Protein AF-A0A961XBD4-F1 (afdb_monomer_lite)

Foldseek 3Di:
DDDDPVRVVPDDPVVVVVVCCVVPNPDPDDDDDPVNVVVVCVVPPDDCPVVPPD

Structure (mmCIF, N/CA/C/O backbone):
data_AF-A0A961XBD4-F1
#
_entry.id   AF-A0A961XBD4-F1
#
loop_
_atom_site.group_PDB
_atom_site.id
_atom_site.type_symbol
_atom_site.label_atom_id
_atom_site.label_alt_id
_atom_site.label_comp_id
_atom_site.label_asym_id
_atom_site.label_entity_id
_atom_site.label_seq_id
_atom_site.pdbx_PDB_ins_code
_atom_site.Cartn_x
_atom_site.Cartn_y
_atom_site.Cartn_z
_atom_site.occupancy
_atom_site.B_iso_or_equiv
_atom_site.auth_seq_id
_atom_site.auth_comp_id
_atom_site.auth_asym_id
_atom_site.auth_atom_id
_atom_site.pdbx_PDB_model_num
ATOM 1 N N . MET A 1 1 ? 0.014 2.579 -7.919 1.00 64.25 1 MET A N 1
ATOM 2 C CA . MET A 1 1 ? -0.258 1.483 -8.871 1.00 64.25 1 MET A CA 1
ATOM 3 C C . MET A 1 1 ? -1.773 1.343 -8.998 1.00 64.25 1 MET A C 1
ATOM 5 O O . MET A 1 1 ? -2.422 1.271 -7.967 1.00 64.25 1 MET A O 1
ATOM 9 N N . ARG A 1 2 ? -2.354 1.434 -10.203 1.00 77.94 2 ARG A N 1
ATOM 10 C CA . ARG A 1 2 ? -3.821 1.468 -10.420 1.00 77.94 2 ARG A CA 1
ATOM 11 C C . ARG A 1 2 ? -4.327 0.129 -10.969 1.00 77.94 2 ARG A C 1
ATOM 13 O O . ARG A 1 2 ? -4.849 0.079 -12.076 1.00 77.94 2 ARG A O 1
ATOM 20 N N . LEU A 1 3 ? -4.105 -0.950 -10.225 1.00 85.94 3 LEU A N 1
ATOM 21 C CA . LEU A 1 3 ? -4.638 -2.269 -10.571 1.00 85.94 3 LEU A CA 1
ATOM 22 C C . LEU A 1 3 ? -6.060 -2.416 -10.034 1.00 85.94 3 LEU A C 1
ATOM 24 O O . LEU A 1 3 ? -6.362 -1.910 -8.951 1.00 85.94 3 LEU A O 1
ATOM 28 N N . SER A 1 4 ? -6.920 -3.121 -10.772 1.00 90.19 4 SER A N 1
ATOM 29 C CA . SER A 1 4 ? -8.185 -3.566 -10.195 1.00 90.19 4 SER A CA 1
ATOM 30 C C . SER A 1 4 ? -7.905 -4.609 -9.099 1.00 90.19 4 SER A C 1
ATOM 32 O O . SER A 1 4 ? -6.911 -5.338 -9.198 1.00 90.19 4 SER A O 1
ATOM 34 N N . PRO A 1 5 ? -8.758 -4.736 -8.065 1.00 90.56 5 PRO A N 1
ATOM 35 C CA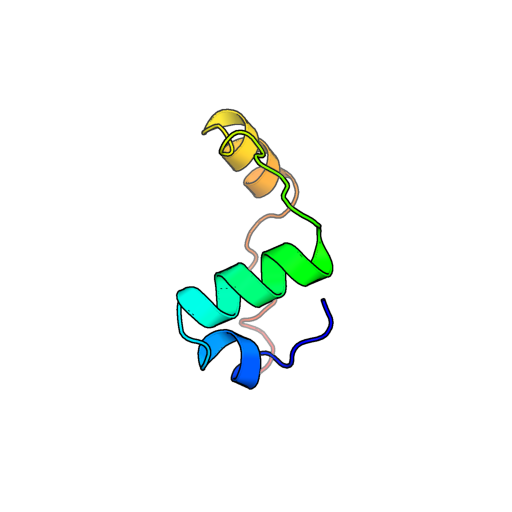 . PRO A 1 5 ? -8.577 -5.763 -7.039 1.00 90.56 5 PRO A CA 1
ATOM 36 C C . PRO A 1 5 ? -8.493 -7.179 -7.620 1.00 90.56 5 PRO A C 1
ATOM 38 O O . PRO A 1 5 ? -7.695 -7.990 -7.163 1.00 90.56 5 PRO A O 1
ATOM 41 N N . LYS A 1 6 ? -9.280 -7.467 -8.664 1.00 93.25 6 LYS A N 1
ATOM 42 C CA . LYS A 1 6 ? -9.276 -8.770 -9.337 1.00 93.25 6 LYS A CA 1
ATOM 43 C C . LYS A 1 6 ? -7.921 -9.068 -9.976 1.00 93.25 6 LYS A C 1
ATOM 45 O O . LYS A 1 6 ? -7.392 -10.156 -9.779 1.00 93.25 6 LYS A O 1
ATOM 50 N N . ASP A 1 7 ? -7.367 -8.107 -10.710 1.00 92.12 7 ASP A N 1
ATOM 51 C CA . ASP A 1 7 ? -6.080 -8.290 -11.386 1.00 92.12 7 ASP A CA 1
ATOM 52 C C . ASP A 1 7 ? -4.943 -8.400 -10.370 1.00 92.12 7 ASP A C 1
ATOM 54 O O . ASP A 1 7 ? -4.022 -9.188 -10.556 1.00 92.12 7 ASP A O 1
ATOM 58 N N . PHE A 1 8 ? -5.036 -7.662 -9.260 1.00 92.44 8 PHE A N 1
ATOM 59 C CA . PHE A 1 8 ? -4.077 -7.759 -8.166 1.00 92.44 8 PHE A CA 1
ATOM 60 C C . PHE A 1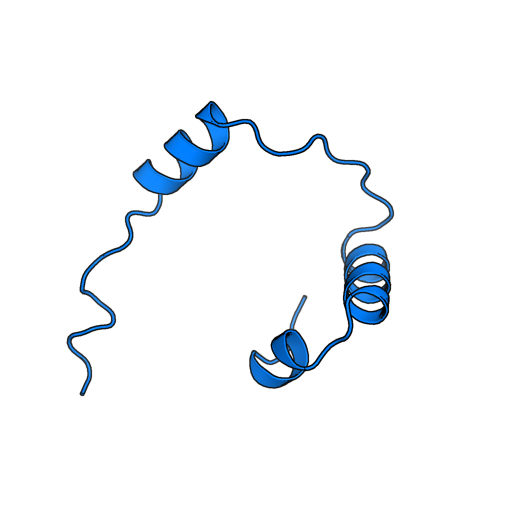 8 ? -4.013 -9.172 -7.575 1.00 92.44 8 PHE A C 1
ATOM 62 O O . PHE A 1 8 ? -2.930 -9.740 -7.461 1.00 92.44 8 PHE A O 1
ATOM 69 N N . TRP A 1 9 ? -5.167 -9.756 -7.244 1.00 92.50 9 TRP A N 1
ATOM 70 C CA . TRP A 1 9 ? -5.234 -11.076 -6.610 1.00 92.50 9 TRP A CA 1
ATOM 71 C C . TRP A 1 9 ? -5.006 -12.251 -7.563 1.00 92.50 9 TRP A C 1
ATOM 73 O O . TRP A 1 9 ? -4.720 -13.353 -7.104 1.00 92.50 9 TRP A O 1
ATOM 83 N N . ALA A 1 10 ? -5.125 -12.037 -8.873 1.00 95.31 10 ALA A N 1
ATOM 84 C CA . ALA A 1 10 ? -4.862 -13.068 -9.874 1.00 95.31 10 ALA A CA 1
ATOM 85 C C . ALA A 1 10 ? -3.371 -13.216 -10.226 1.00 95.31 10 ALA A C 1
ATOM 87 O O . ALA A 1 10 ? -2.995 -14.215 -10.839 1.00 95.31 10 ALA A O 1
ATOM 88 N N . MET A 1 11 ? -2.530 -12.237 -9.875 1.00 95.62 11 MET A N 1
ATOM 89 C CA . MET A 1 11 ? -1.113 -12.254 -10.233 1.00 95.62 11 MET A CA 1
ATOM 90 C C . MET A 1 11 ? -0.328 -13.332 -9.493 1.00 95.62 11 MET A C 1
ATOM 92 O O . MET A 1 11 ? -0.521 -13.602 -8.306 1.00 95.62 11 MET A O 1
ATOM 96 N N . THR A 1 12 ? 0.655 -13.883 -10.193 1.00 96.00 12 THR A N 1
ATOM 97 C CA . THR A 1 12 ? 1.690 -14.708 -9.578 1.00 96.00 12 THR A CA 1
ATOM 98 C C . THR A 1 12 ? 2.678 -13.845 -8.778 1.00 96.00 12 THR A C 1
ATOM 100 O O . THR A 1 12 ? 2.869 -12.665 -9.086 1.00 96.00 12 THR A O 1
ATOM 103 N N . PRO A 1 13 ? 3.404 -14.419 -7.799 1.00 92.06 13 PRO A N 1
ATOM 104 C CA . PRO A 1 13 ? 4.434 -13.684 -7.061 1.00 92.06 13 PRO A CA 1
ATOM 105 C C . PRO A 1 13 ? 5.511 -13.042 -7.952 1.00 92.06 13 PRO A C 1
ATOM 107 O O . PRO A 1 13 ? 6.005 -11.965 -7.635 1.00 92.06 13 PRO A O 1
ATOM 110 N N . ARG A 1 14 ? 5.858 -13.674 -9.084 1.00 94.06 14 ARG A N 1
ATOM 111 C CA . ARG A 1 14 ? 6.848 -13.138 -10.038 1.00 94.06 14 ARG A CA 1
ATOM 112 C C . ARG A 1 14 ? 6.323 -11.917 -10.789 1.00 94.06 14 ARG A C 1
ATOM 114 O O . ARG A 1 14 ? 7.071 -10.975 -11.024 1.00 94.06 14 ARG A O 1
ATOM 121 N N . GLU A 1 15 ? 5.051 -11.939 -11.174 1.00 94.31 15 GLU A N 1
ATOM 122 C CA . GLU A 1 15 ? 4.403 -10.794 -11.818 1.00 94.31 15 GLU A CA 1
ATOM 123 C C . GLU A 1 15 ? 4.231 -9.647 -10.827 1.00 94.31 15 GLU A C 1
ATOM 125 O O . GLU A 1 15 ? 4.527 -8.506 -11.172 1.00 94.31 15 GLU A O 1
ATOM 130 N N . LEU A 1 16 ? 3.841 -9.949 -9.584 1.00 91.12 16 LEU A N 1
ATOM 131 C CA . LEU A 1 16 ? 3.755 -8.956 -8.520 1.00 91.12 16 LEU A CA 1
ATOM 132 C C . LEU A 1 16 ? 5.109 -8.271 -8.287 1.00 91.12 16 LEU A C 1
ATOM 134 O O . LEU A 1 16 ? 5.163 -7.046 -8.254 1.00 91.12 16 LEU A O 1
ATOM 138 N N . ASP A 1 17 ? 6.200 -9.034 -8.185 1.00 90.06 17 ASP A N 1
ATOM 139 C CA . ASP A 1 17 ? 7.555 -8.492 -8.018 1.00 90.06 17 ASP A CA 1
ATOM 140 C C . ASP A 1 17 ? 7.965 -7.561 -9.172 1.00 90.06 17 ASP A C 1
ATOM 142 O O . ASP A 1 17 ? 8.405 -6.429 -8.943 1.00 90.06 17 ASP A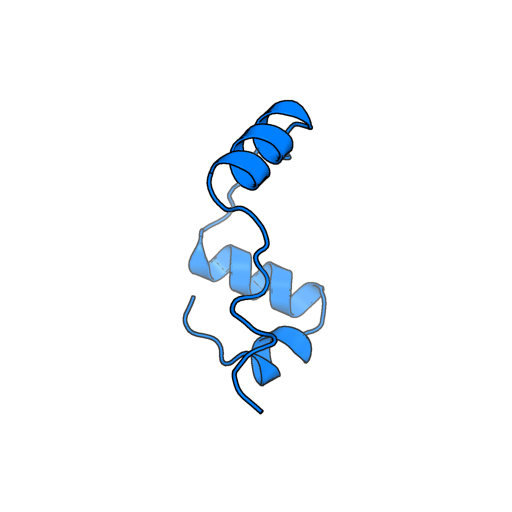 O 1
ATOM 146 N N . ALA A 1 18 ? 7.737 -7.983 -10.420 1.00 91.06 18 ALA A N 1
ATOM 147 C CA . ALA A 1 18 ? 8.017 -7.161 -11.596 1.00 91.06 18 ALA A CA 1
ATOM 148 C C . ALA A 1 18 ? 7.186 -5.868 -11.599 1.00 91.06 18 ALA A C 1
ATOM 150 O O . ALA A 1 18 ? 7.686 -4.785 -11.912 1.00 91.06 18 ALA A O 1
ATOM 151 N N . ALA A 1 19 ? 5.915 -5.970 -11.219 1.00 90.31 19 ALA A N 1
ATOM 152 C CA . ALA A 1 19 ? 4.990 -4.856 -11.235 1.00 90.31 19 ALA A CA 1
ATOM 153 C C . ALA A 1 19 ? 5.282 -3.854 -10.093 1.00 90.31 19 ALA A C 1
ATOM 155 O O . ALA A 1 19 ? 5.225 -2.641 -10.313 1.00 90.31 19 ALA A O 1
ATOM 156 N N . LEU A 1 20 ? 5.698 -4.334 -8.914 1.00 88.81 20 LEU A N 1
ATOM 157 C CA . LEU A 1 20 ? 6.221 -3.507 -7.819 1.00 88.81 20 LEU A CA 1
ATOM 158 C C . LEU A 1 20 ? 7.537 -2.822 -8.208 1.00 88.81 20 LEU A C 1
ATOM 160 O O . LEU A 1 20 ? 7.671 -1.610 -8.026 1.00 88.81 20 LEU A O 1
ATOM 164 N N . SER A 1 21 ? 8.470 -3.566 -8.806 1.00 89.19 21 SER A N 1
ATOM 165 C CA . SER A 1 21 ? 9.756 -3.042 -9.281 1.00 89.19 21 SER A CA 1
ATOM 166 C C . SER A 1 21 ? 9.583 -1.955 -10.344 1.00 89.19 21 SER A C 1
ATOM 168 O O . SER A 1 21 ? 10.282 -0.944 -10.310 1.00 89.19 21 SER A O 1
ATOM 170 N N . GLY A 1 22 ? 8.632 -2.117 -11.268 1.00 89.38 22 GLY A N 1
ATOM 171 C CA . GLY A 1 22 ? 8.312 -1.102 -12.274 1.00 89.38 22 GLY A CA 1
ATOM 172 C C . GLY A 1 22 ? 7.618 0.134 -11.692 1.00 89.38 22 GLY A C 1
ATOM 173 O O . GLY A 1 22 ? 7.900 1.254 -12.111 1.00 89.38 22 GLY A O 1
ATOM 174 N N . ALA A 1 23 ? 6.728 -0.044 -10.712 1.0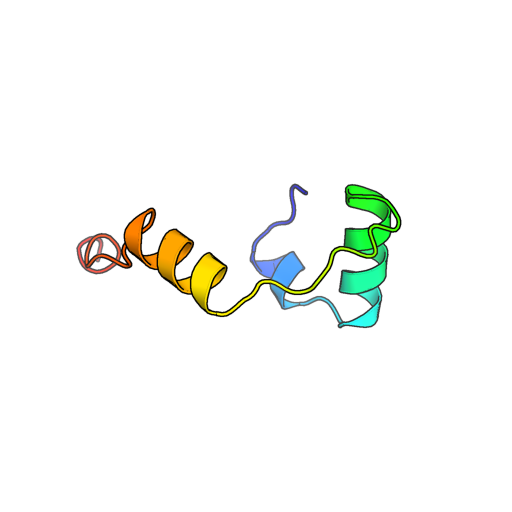0 88.25 23 ALA A N 1
ATOM 175 C CA . ALA A 1 23 ? 5.960 1.056 -10.127 1.00 88.25 23 ALA A CA 1
ATOM 176 C C . ALA A 1 23 ? 6.763 1.904 -9.128 1.00 88.25 23 ALA A C 1
ATOM 178 O O . ALA A 1 23 ? 6.530 3.109 -9.021 1.00 88.25 23 ALA A O 1
ATOM 179 N N . PHE A 1 24 ? 7.670 1.282 -8.375 1.00 85.62 24 PHE A N 1
ATOM 180 C CA . PHE A 1 24 ? 8.369 1.920 -7.255 1.00 85.62 24 PHE A CA 1
ATOM 181 C C . PHE A 1 24 ? 9.897 1.944 -7.409 1.00 85.62 24 PHE A C 1
ATOM 183 O O . PHE A 1 24 ? 10.580 2.509 -6.551 1.00 85.62 24 PHE A O 1
ATOM 190 N N . GLY A 1 25 ? 10.428 1.372 -8.493 1.00 85.25 25 GLY A N 1
ATOM 191 C CA . GLY A 1 25 ? 11.856 1.122 -8.672 1.00 85.25 25 GLY A CA 1
ATOM 192 C C . GLY A 1 25 ? 12.348 -0.055 -7.824 1.00 85.25 25 GLY A C 1
ATOM 193 O O . GLY A 1 25 ? 11.604 -0.645 -7.041 1.00 85.25 25 GLY A O 1
ATOM 194 N N . HIS A 1 26 ? 13.638 -0.379 -7.940 1.00 73.56 26 HIS A N 1
ATOM 195 C CA . HIS A 1 26 ? 14.289 -1.329 -7.034 1.00 73.56 26 HIS A CA 1
ATOM 196 C C . HIS A 1 26 ? 14.489 -0.670 -5.664 1.00 73.56 26 HIS A C 1
ATOM 198 O O . HIS A 1 26 ? 15.528 -0.071 -5.387 1.00 73.56 26 HIS A O 1
ATOM 204 N N . ARG A 1 27 ? 13.475 -0.741 -4.802 1.00 64.88 27 ARG A N 1
ATOM 205 C CA . ARG A 1 27 ? 13.589 -0.334 -3.399 1.00 64.88 27 ARG A CA 1
ATOM 206 C C . ARG A 1 27 ? 13.842 -1.559 -2.534 1.00 64.88 27 ARG A C 1
ATOM 208 O O . ARG A 1 27 ? 12.911 -2.270 -2.176 1.00 64.88 27 ARG A O 1
ATOM 215 N N . ALA A 1 28 ? 15.094 -1.751 -2.130 1.00 64.00 28 ALA A N 1
ATOM 216 C CA . ALA A 1 28 ? 15.430 -2.596 -0.989 1.00 64.00 28 ALA A CA 1
ATOM 217 C C . ALA A 1 28 ? 15.084 -1.837 0.307 1.00 64.00 28 ALA A C 1
ATOM 219 O O . ALA A 1 28 ? 15.956 -1.315 0.998 1.00 64.00 28 ALA A O 1
ATOM 220 N N . GLY A 1 29 ? 13.788 -1.667 0.581 1.00 71.38 29 GLY A N 1
ATOM 221 C CA . GLY A 1 29 ? 13.326 -1.130 1.858 1.00 71.38 29 GLY A CA 1
ATOM 222 C C . GLY A 1 29 ? 13.577 -2.145 2.971 1.00 71.38 29 GLY A C 1
ATOM 223 O O . GLY A 1 29 ? 13.421 -3.347 2.755 1.00 71.38 29 GLY A O 1
ATOM 224 N N . GLN A 1 30 ? 13.962 -1.680 4.160 1.00 82.62 30 GLN A N 1
ATOM 225 C CA . GLN A 1 30 ? 13.971 -2.558 5.329 1.00 82.62 30 GLN A CA 1
ATOM 226 C C . GLN A 1 30 ? 12.535 -3.026 5.615 1.00 82.62 30 GLN A C 1
ATOM 228 O O . GLN A 1 30 ? 11.610 -2.214 5.509 1.00 82.62 30 GLN A O 1
ATOM 233 N N . PRO A 1 31 ? 12.328 -4.310 5.960 1.00 85.38 31 PRO A N 1
ATOM 234 C CA . PRO A 1 31 ? 11.030 -4.784 6.414 1.00 85.38 31 PRO A CA 1
ATOM 235 C C . PRO A 1 31 ? 10.524 -3.949 7.591 1.00 85.38 31 PRO A C 1
ATOM 237 O O . PRO A 1 31 ? 11.305 -3.503 8.432 1.00 85.38 31 PRO A O 1
ATOM 240 N N . LEU A 1 32 ? 9.209 -3.767 7.653 1.00 89.06 32 LEU A N 1
ATOM 241 C CA . LEU A 1 32 ? 8.551 -3.035 8.726 1.00 89.06 32 LEU A CA 1
ATOM 242 C C . LEU A 1 32 ? 8.810 -3.721 10.080 1.00 89.06 32 LEU A C 1
ATOM 244 O O . LEU A 1 32 ? 8.653 -4.941 10.192 1.00 89.06 32 LEU A O 1
ATOM 248 N N . SER A 1 33 ? 9.179 -2.962 11.116 1.00 94.12 33 SER A N 1
ATOM 249 C CA . SER A 1 33 ? 9.302 -3.535 12.457 1.00 94.12 33 SER A CA 1
ATOM 250 C C . SER A 1 33 ? 7.921 -3.783 13.075 1.00 94.12 33 SER A C 1
ATOM 252 O O . SER A 1 33 ? 6.901 -3.241 12.642 1.00 94.12 33 SER A O 1
ATOM 254 N N . ARG A 1 34 ? 7.865 -4.577 14.152 1.00 94.44 34 ARG A N 1
ATOM 255 C CA . ARG A 1 34 ? 6.607 -4.783 14.888 1.00 94.44 34 ARG A CA 1
ATOM 256 C C . ARG A 1 34 ? 6.076 -3.492 15.520 1.00 94.44 34 ARG A C 1
ATOM 258 O O . ARG A 1 34 ? 4.864 -3.345 15.639 1.00 94.44 34 ARG A O 1
ATOM 265 N N . ALA A 1 35 ? 6.963 -2.578 15.914 1.00 96.31 35 ALA A N 1
ATOM 266 C CA . ALA A 1 35 ? 6.576 -1.286 16.472 1.00 96.31 35 ALA A CA 1
ATOM 267 C C . ALA A 1 35 ? 5.932 -0.393 15.404 1.00 96.31 35 ALA A C 1
ATOM 269 O O . ALA A 1 35 ? 4.883 0.197 15.655 1.00 96.31 35 ALA A O 1
ATOM 270 N N . ASP A 1 36 ? 6.500 -0.369 14.196 1.00 95.12 36 ASP A N 1
ATOM 271 C CA . ASP A 1 36 ? 5.937 0.401 13.085 1.00 95.12 36 ASP A CA 1
ATOM 272 C C . ASP A 1 36 ? 4.570 -0.161 12.656 1.00 95.12 36 ASP A C 1
ATOM 274 O O . ASP A 1 36 ? 3.638 0.599 12.402 1.00 95.12 36 ASP A O 1
ATOM 278 N N . LEU A 1 37 ? 4.408 -1.493 12.644 1.00 93.81 37 LEU A N 1
ATOM 279 C CA . LEU A 1 37 ? 3.105 -2.119 12.397 1.00 93.81 37 LEU A CA 1
ATOM 280 C C . LEU A 1 37 ? 2.075 -1.732 13.469 1.00 93.81 37 LEU A C 1
ATOM 282 O O . LEU A 1 37 ? 0.944 -1.391 13.134 1.00 93.81 37 LEU A O 1
ATOM 286 N N . ALA A 1 38 ? 2.457 -1.754 14.749 1.00 95.25 38 ALA A N 1
ATOM 287 C CA . ALA A 1 38 ? 1.566 -1.349 15.833 1.00 95.25 38 ALA A CA 1
ATOM 288 C C . ALA A 1 38 ? 1.132 0.119 15.693 1.00 95.25 38 ALA A C 1
ATOM 290 O O . ALA A 1 38 ? -0.039 0.429 15.898 1.00 95.25 38 ALA A O 1
ATOM 291 N N . ALA A 1 39 ? 2.045 1.007 15.288 1.00 96.00 39 ALA A N 1
ATOM 292 C CA . ALA A 1 39 ? 1.722 2.403 15.011 1.00 96.00 39 ALA A CA 1
ATOM 293 C C . ALA A 1 39 ? 0.708 2.545 13.861 1.00 96.00 39 ALA A C 1
ATOM 295 O O . ALA A 1 39 ? -0.232 3.330 13.976 1.00 96.00 39 ALA A O 1
ATOM 296 N N . LEU A 1 40 ? 0.842 1.750 12.790 1.00 94.62 40 LEU A N 1
ATOM 297 C CA . LEU A 1 40 ? -0.125 1.736 11.685 1.00 94.62 40 LEU A CA 1
ATOM 298 C C . LEU A 1 40 ? -1.514 1.272 12.130 1.00 94.62 40 LEU A C 1
ATOM 300 O O . LEU A 1 40 ? -2.495 1.917 11.779 1.00 94.62 40 LEU A O 1
ATOM 304 N N . MET A 1 41 ? -1.605 0.207 12.929 1.00 93.94 41 MET A N 1
ATOM 305 C CA . MET A 1 41 ? -2.893 -0.296 13.430 1.00 93.94 41 MET A CA 1
ATOM 306 C C . MET A 1 41 ? -3.616 0.727 14.319 1.00 93.94 41 MET A C 1
ATOM 308 O O . MET A 1 41 ? -4.839 0.795 14.309 1.00 93.94 41 MET A O 1
ATOM 312 N N . GLN A 1 42 ? -2.873 1.534 15.085 1.00 93.88 42 GLN A N 1
ATOM 313 C CA . GLN A 1 42 ? -3.459 2.623 15.876 1.00 93.88 42 GLN A CA 1
ATOM 314 C C . GLN A 1 42 ? -3.903 3.802 15.000 1.00 93.88 42 GLN A C 1
ATOM 316 O O . GLN A 1 42 ? -4.922 4.425 15.283 1.00 93.88 42 GLN A O 1
ATOM 321 N N . ALA A 1 43 ? -3.147 4.114 13.943 1.00 94.50 43 ALA A N 1
ATOM 322 C CA . ALA A 1 43 ? -3.476 5.195 13.014 1.00 94.50 43 ALA A CA 1
ATOM 323 C C . ALA A 1 43 ? -4.669 4.860 12.101 1.00 94.50 43 ALA A C 1
ATOM 325 O O . ALA A 1 43 ? -5.426 5.753 11.723 1.00 94.50 43 ALA A O 1
ATOM 326 N N . TYR A 1 44 ? -4.830 3.582 11.757 1.00 91.38 44 TYR A N 1
ATOM 327 C CA . TYR A 1 44 ? -5.876 3.062 10.881 1.00 91.38 44 TYR A CA 1
ATOM 328 C C . TYR A 1 44 ? -6.554 1.865 11.561 1.00 91.38 44 TYR A C 1
ATOM 330 O O . TYR A 1 44 ? -6.244 0.722 11.225 1.00 91.38 44 TYR A O 1
ATOM 338 N N . PRO A 1 45 ? -7.432 2.102 12.549 1.00 89.25 45 PRO A N 1
ATOM 339 C CA . PRO A 1 45 ? -8.114 1.018 13.241 1.00 89.25 45 PRO A CA 1
ATOM 340 C C . PRO A 1 45 ? -9.054 0.273 12.286 1.00 89.25 45 PRO A C 1
ATOM 342 O O . PRO A 1 45 ? -9.843 0.893 11.571 1.00 89.25 45 PRO A O 1
ATOM 345 N N . ASP A 1 46 ? -9.002 -1.059 12.307 1.00 85.44 46 ASP A N 1
ATOM 346 C CA . ASP A 1 46 ? -9.984 -1.896 11.618 1.00 85.44 46 ASP A CA 1
ATOM 347 C C . ASP A 1 46 ? -11.342 -1.730 12.326 1.00 85.44 46 ASP A C 1
ATOM 349 O O . ASP A 1 46 ? -11.521 -2.171 13.462 1.00 85.44 46 ASP A O 1
ATOM 353 N N . GLY A 1 47 ? -12.281 -1.023 11.693 1.00 74.50 47 GLY A N 1
ATOM 354 C CA . GLY A 1 47 ? -13.617 -0.751 12.236 1.00 74.50 47 GLY A CA 1
ATOM 355 C C . GLY A 1 47 ? -14.737 -1.560 11.570 1.00 74.50 47 GLY A C 1
ATOM 356 O O . GLY A 1 47 ? -14.615 -1.995 10.426 1.00 74.50 47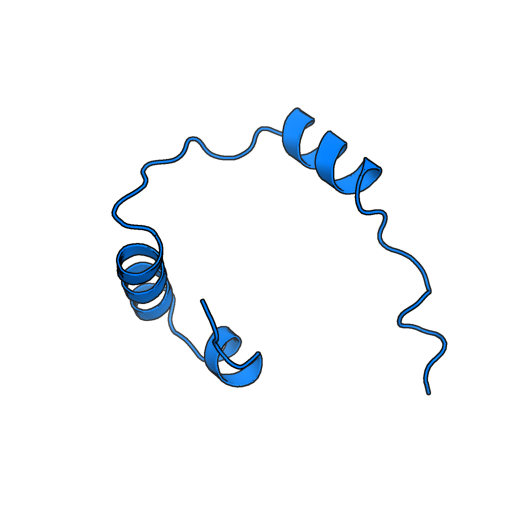 GLY A O 1
ATOM 357 N N . ASP A 1 48 ? -15.879 -1.667 12.260 1.00 63.72 48 ASP A N 1
ATOM 358 C CA . ASP A 1 48 ? -17.160 -2.249 11.803 1.00 63.72 48 ASP A CA 1
ATOM 359 C C . ASP A 1 48 ? -17.791 -1.559 10.568 1.00 63.72 48 ASP A C 1
ATOM 361 O O . ASP A 1 48 ? -18.846 -1.968 10.081 1.00 63.72 48 ASP A O 1
ATOM 365 N N . GLU A 1 49 ? -17.176 -0.512 10.013 1.00 58.22 49 GLU A N 1
A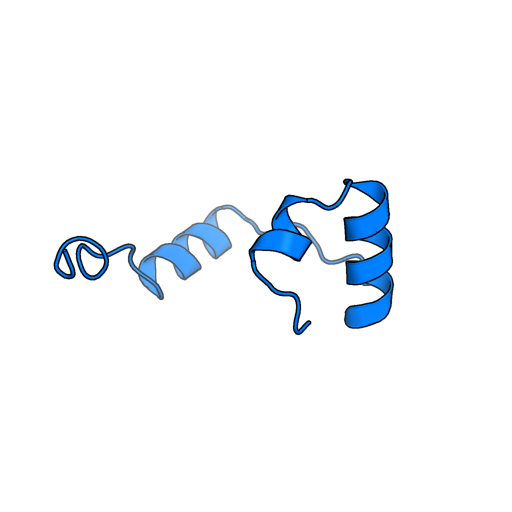TOM 366 C CA . GLU A 1 49 ? -17.775 0.311 8.952 1.00 58.22 49 GLU A CA 1
ATOM 367 C C . GLU A 1 49 ? -18.010 -0.433 7.621 1.00 58.22 49 GLU A C 1
ATOM 369 O O . GLU A 1 49 ? -18.803 0.025 6.797 1.00 58.22 49 GLU A O 1
ATOM 374 N N . HIS A 1 50 ? -17.388 -1.600 7.405 1.00 54.38 50 HIS A N 1
ATOM 375 C CA . HIS A 1 50 ? -17.690 -2.473 6.259 1.00 54.38 50 HIS A CA 1
ATOM 376 C C . HIS A 1 50 ? -18.836 -3.474 6.510 1.00 54.38 50 HIS A C 1
ATOM 378 O O . HIS A 1 50 ? -19.317 -4.080 5.555 1.00 54.38 50 HIS A O 1
ATOM 384 N N . ALA A 1 51 ? -19.297 -3.647 7.755 1.00 53.97 51 ALA A N 1
ATOM 385 C CA . ALA A 1 51 ? -20.375 -4.578 8.113 1.00 53.97 51 ALA A CA 1
ATOM 386 C C . ALA A 1 51 ? -21.786 -3.962 7.989 1.00 53.97 51 ALA A C 1
ATOM 388 O O . ALA A 1 51 ? -22.774 -4.688 7.934 1.00 53.97 51 ALA A O 1
ATOM 389 N N . GLY A 1 52 ? -21.897 -2.630 7.908 1.00 49.25 52 GLY A N 1
ATOM 390 C CA . GLY A 1 52 ? -23.173 -1.896 7.880 1.00 49.25 52 GLY A CA 1
ATOM 391 C C . GLY A 1 52 ? -23.741 -1.575 6.491 1.00 49.25 52 GLY A C 1
ATOM 392 O O . GLY A 1 52 ? -24.593 -0.695 6.378 1.00 49.25 52 GLY A O 1
ATOM 393 N N . ARG A 1 53 ? -23.258 -2.217 5.421 1.00 51.44 53 ARG A N 1
ATOM 394 C CA . ARG A 1 53 ? -23.720 -1.960 4.045 1.00 51.44 53 ARG A CA 1
ATOM 395 C C . ARG A 1 53 ? -24.079 -3.270 3.329 1.00 51.44 53 ARG A C 1
ATOM 397 O O . ARG A 1 53 ? -23.501 -3.595 2.297 1.00 51.44 53 ARG A O 1
ATOM 404 N N . THR A 1 54 ? -25.009 -4.021 3.920 1.00 47.06 54 THR A N 1
ATOM 405 C CA . THR A 1 54 ? -25.811 -5.064 3.248 1.00 47.06 54 THR A CA 1
ATOM 406 C C . THR A 1 54 ? -27.189 -4.526 2.919 1.00 47.06 54 THR A C 1
ATOM 408 O O . THR A 1 54 ? -27.777 -3.911 3.838 1.00 47.06 54 THR A O 1
#

Radius of gyration: 15.44 Å; chains: 1; bounding box: 41×20×29 Å

Secondary structure (DSSP, 8-state):
----HHHHHH--HHHHHHHHHHHH-S--PPPPPHHHHHHHHHHS---GGGTS--

pLDDT: mean 83.83, std 14.12, range [47.06, 96.31]

Sequence (54 aa):
MRLSPKDFWAMTPRELDAALSGAFGHRAGQPLSRADLAALMQAYPDGDEHAGRT